Protein AF-A0AAJ4T9F8-F1 (afdb_monomer)

Sequence (93 aa):
MSQYTAFATNCEISRDPEENTRRHQAMIDEVNELVGADGWRGVKVTHFATFSGHTVLQVEPGISPLTLDYLRRMKTAANTNTPEQSAPASNGD

Solvent-accessible surface area (backbone atoms only — not comparable to full-atom values): 5649 Å² total; per-residue (Å²): 135,87,75,51,78,53,76,54,86,76,42,65,72,50,89,48,69,66,60,34,50,51,53,53,48,55,52,38,51,53,53,45,50,54,40,46,76,73,70,38,64,21,45,38,79,79,42,78,48,77,55,99,57,26,50,43,45,30,41,37,84,29,81,41,63,67,48,73,68,58,52,49,53,50,53,52,53,52,64,73,66,53,72,78,77,72,71,80,78,80,86,74,133

Mean predicted aligned error: 10.8 Å

pLDDT: mean 71.81, std 17.13, range [39.19, 91.5]

Foldseek 3Di:
DDWDFDFPPPQQPDPDPVVNVVSVVVVLVVVQVVCVVVVALAWDWPDWDADPSGTTTTIDGDNHRDDPVVNVVVVVVVVVPDDPPPPPPPPDD

Nearest PDB structures (foldseek):
  6q2a-assembly1_A  TM=4.033E-01  e=5.454E-01  Trypanosoma brucei brucei TREU927
  7o7k-assembly2_B  TM=4.569E-01  e=1.273E+00  Homo sapiens
  7ajs-assembly2_B  TM=3.568E-01  e=7.079E-01  Homo sapiens
  5byg-assembly1_A  TM=2.355E-01  e=3.172E+00  Adeno-associated virus 2 Srivastava/1982

Organism: Agrobacterium tumefaciens (NCBI:txid358)

Secondary structure (DSSP, 8-state):
---B----TT----SSHHHHHHHHHHHHHHHHHHHHHTT-S-EEEEEEEEETTEEEEEEEE-SS---HHHHHHHHHHHHHT----PPP-----

Radius of gyration: 16.28 Å; Cα contacts (8 Å, |Δi|>4): 112; chains: 1; bounding box: 61×21×38 Å

Structure (mmCIF, N/CA/C/O backbone):
data_AF-A0AAJ4T9F8-F1
#
_entry.id   AF-A0AAJ4T9F8-F1
#
loop_
_atom_site.group_PDB
_atom_site.id
_atom_site.type_symbol
_atom_site.label_atom_id
_atom_site.label_alt_id
_atom_site.label_comp_id
_atom_site.label_asym_id
_atom_site.label_entity_id
_atom_site.label_seq_id
_atom_site.pdbx_PDB_ins_code
_atom_site.Cartn_x
_atom_site.Cartn_y
_atom_site.Cartn_z
_atom_site.occupancy
_atom_site.B_iso_or_equiv
_atom_site.auth_seq_id
_atom_site.auth_comp_id
_atom_site.auth_asym_id
_atom_site.auth_atom_id
_atom_site.pdbx_PDB_model_num
ATOM 1 N N . MET A 1 1 ? 1.452 -8.162 21.200 1.00 45.53 1 MET A N 1
ATOM 2 C CA . MET A 1 1 ? 1.614 -7.293 20.016 1.00 45.53 1 MET A CA 1
ATOM 3 C C . MET A 1 1 ? 1.261 -8.139 18.812 1.00 45.53 1 MET A C 1
ATOM 5 O O . MET A 1 1 ? 1.900 -9.167 18.637 1.00 45.53 1 MET A O 1
ATOM 9 N N . SER A 1 2 ? 0.215 -7.788 18.068 1.00 45.78 2 SER A N 1
ATOM 10 C CA . SER A 1 2 ? -0.164 -8.533 16.863 1.00 45.78 2 SER A CA 1
ATOM 11 C C . SER A 1 2 ? 0.673 -8.022 15.697 1.00 45.78 2 SER A C 1
ATOM 13 O O . SER A 1 2 ? 0.527 -6.873 15.290 1.00 45.78 2 SER A O 1
ATOM 15 N N . GLN A 1 3 ? 1.590 -8.855 15.219 1.00 51.44 3 GLN A N 1
ATOM 16 C CA . GLN A 1 3 ? 2.422 -8.595 14.050 1.00 51.44 3 GLN A CA 1
ATOM 17 C C . GLN A 1 3 ? 1.855 -9.417 12.895 1.00 51.44 3 GLN A C 1
ATOM 19 O O . GLN A 1 3 ? 1.650 -10.621 13.049 1.00 51.44 3 GLN A O 1
ATOM 24 N N . TYR A 1 4 ? 1.580 -8.770 11.765 1.00 53.03 4 TYR A N 1
ATOM 25 C CA . TYR A 1 4 ? 1.106 -9.445 10.563 1.00 53.03 4 TYR A CA 1
ATOM 26 C C . TYR A 1 4 ? 2.241 -9.477 9.546 1.00 53.03 4 TYR A C 1
ATOM 28 O O . TYR A 1 4 ? 2.753 -8.442 9.115 1.00 53.03 4 TYR A O 1
ATOM 36 N N . THR A 1 5 ? 2.636 -10.681 9.149 1.00 50.25 5 THR A N 1
ATOM 37 C CA . THR A 1 5 ? 3.542 -10.863 8.017 1.00 50.25 5 THR A CA 1
ATOM 38 C C . THR A 1 5 ? 2.694 -11.189 6.798 1.00 50.25 5 THR A C 1
ATOM 40 O O . THR A 1 5 ? 2.241 -12.320 6.636 1.00 50.25 5 THR A O 1
ATOM 43 N N . ALA A 1 6 ? 2.440 -10.183 5.965 1.00 51.88 6 ALA A N 1
ATOM 44 C CA . ALA A 1 6 ? 1.744 -10.365 4.699 1.00 51.88 6 ALA A CA 1
ATOM 45 C C . ALA A 1 6 ? 2.762 -10.737 3.614 1.00 51.88 6 ALA A C 1
ATOM 47 O O . ALA A 1 6 ? 3.590 -9.925 3.208 1.00 51.88 6 ALA A O 1
ATOM 48 N N . PHE A 1 7 ? 2.713 -11.979 3.138 1.00 46.31 7 PHE A N 1
ATOM 49 C CA . PHE A 1 7 ? 3.554 -12.424 2.032 1.00 46.31 7 PHE A CA 1
ATOM 50 C C . PHE A 1 7 ? 2.814 -12.218 0.712 1.00 46.31 7 PHE A C 1
ATOM 52 O O . PHE A 1 7 ? 1.995 -13.048 0.327 1.00 46.31 7 PHE A O 1
ATOM 59 N N . ALA A 1 8 ? 3.144 -11.152 -0.015 1.00 48.59 8 ALA A N 1
ATOM 60 C CA . ALA A 1 8 ? 2.695 -10.974 -1.393 1.00 48.59 8 ALA A CA 1
ATOM 61 C C . ALA A 1 8 ? 3.452 -11.936 -2.330 1.00 48.59 8 ALA A C 1
ATOM 63 O O . ALA A 1 8 ? 4.387 -11.574 -3.047 1.00 48.59 8 ALA A O 1
ATOM 64 N N . THR A 1 9 ? 3.066 -13.208 -2.304 1.00 41.50 9 THR A N 1
ATOM 65 C CA . THR A 1 9 ? 3.640 -14.269 -3.140 1.00 41.50 9 THR A CA 1
ATOM 66 C C . THR A 1 9 ? 2.939 -14.282 -4.492 1.00 41.50 9 THR A C 1
ATOM 68 O O . THR A 1 9 ? 2.088 -15.117 -4.743 1.00 41.50 9 THR A O 1
ATOM 71 N N . ASN A 1 10 ? 3.250 -13.293 -5.338 1.00 40.81 10 ASN A N 1
ATOM 72 C CA . ASN A 1 10 ? 2.998 -13.337 -6.793 1.00 40.81 10 ASN A CA 1
ATOM 73 C C . ASN A 1 10 ? 3.578 -12.150 -7.582 1.00 40.81 10 ASN A C 1
ATOM 75 O O . ASN A 1 10 ? 3.379 -12.045 -8.792 1.00 40.81 10 ASN A O 1
ATOM 79 N N . CYS A 1 11 ? 4.336 -11.257 -6.942 1.00 50.34 11 CYS A N 1
ATOM 80 C CA . CYS A 1 11 ? 5.048 -10.204 -7.658 1.00 50.34 11 CYS A CA 1
ATOM 81 C C . CYS A 1 11 ? 6.357 -10.750 -8.226 1.00 50.34 11 CYS A C 1
ATOM 83 O O . CYS A 1 11 ? 7.418 -10.422 -7.712 1.00 50.34 11 CYS A O 1
ATOM 85 N N . GLU A 1 12 ? 6.304 -11.583 -9.266 1.00 54.28 12 GLU A N 1
ATOM 86 C CA . GLU A 1 12 ? 7.480 -11.707 -10.129 1.00 54.28 12 GLU A CA 1
ATOM 87 C C . GLU A 1 12 ? 7.770 -10.291 -10.654 1.00 54.28 12 GLU A C 1
ATOM 89 O O . GLU A 1 12 ? 6.871 -9.638 -11.201 1.00 54.28 12 GLU A O 1
ATOM 94 N N . ILE A 1 13 ? 8.962 -9.752 -10.393 1.00 57.97 13 ILE A N 1
ATOM 95 C CA . ILE A 1 13 ? 9.317 -8.404 -10.849 1.00 57.97 13 ILE A CA 1
ATOM 96 C C . ILE A 1 13 ? 9.316 -8.417 -12.380 1.00 57.97 13 ILE A C 1
ATOM 98 O O . ILE A 1 13 ? 10.259 -8.905 -13.006 1.00 57.97 13 ILE A O 1
ATOM 102 N N . SER A 1 14 ? 8.250 -7.880 -12.987 1.00 59.59 14 SER A N 1
ATOM 103 C CA . SER A 1 14 ? 8.220 -7.683 -14.435 1.00 59.59 14 SER A CA 1
ATOM 104 C C . SER A 1 14 ? 9.320 -6.695 -14.814 1.00 59.59 14 SER A C 1
ATOM 106 O O . SER A 1 14 ? 9.555 -5.700 -14.121 1.00 59.59 14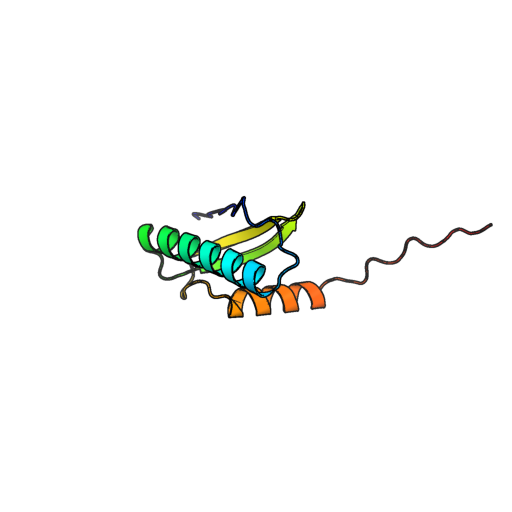 SER A O 1
ATOM 108 N N . ARG A 1 15 ? 10.010 -6.977 -15.924 1.00 68.06 15 ARG A N 1
ATOM 109 C CA . ARG A 1 15 ? 10.983 -6.045 -16.514 1.00 68.06 15 ARG A CA 1
ATOM 110 C C . ARG A 1 15 ? 10.292 -4.839 -17.153 1.00 68.06 15 ARG A C 1
ATOM 112 O O . ARG A 1 15 ? 10.959 -3.838 -17.399 1.00 68.06 15 ARG A O 1
ATOM 119 N N . ASP A 1 16 ? 8.985 -4.933 -17.394 1.00 78.56 16 ASP A N 1
ATOM 120 C CA . ASP A 1 16 ? 8.167 -3.821 -17.850 1.00 78.56 16 ASP A CA 1
ATOM 121 C C . ASP A 1 16 ? 7.774 -2.910 -16.665 1.00 78.56 16 ASP A C 1
ATOM 123 O O . ASP A 1 16 ? 7.185 -3.380 -15.683 1.00 78.56 16 ASP A O 1
ATOM 127 N N . PRO A 1 17 ? 8.109 -1.608 -16.705 1.00 77.12 17 PRO A N 1
ATOM 128 C CA . PRO A 1 17 ? 7.890 -0.701 -15.581 1.00 77.12 17 PRO A CA 1
ATOM 129 C C . PRO A 1 17 ? 6.406 -0.412 -15.311 1.00 77.12 17 PRO A C 1
ATOM 131 O O . PRO A 1 17 ? 6.036 -0.178 -14.153 1.00 77.12 17 PRO A O 1
ATOM 134 N N . GLU A 1 18 ? 5.554 -0.430 -16.336 1.00 81.31 18 GLU A N 1
ATOM 135 C CA . GLU A 1 18 ? 4.117 -0.180 -16.194 1.00 81.31 18 GLU A CA 1
ATOM 136 C C . GLU A 1 18 ? 3.424 -1.387 -15.564 1.00 81.31 18 GLU A C 1
ATOM 138 O O . GLU A 1 18 ? 2.666 -1.250 -14.601 1.00 81.31 18 GLU A O 1
ATOM 143 N N . GLU A 1 19 ? 3.745 -2.586 -16.043 1.00 79.81 19 GLU A N 1
ATOM 144 C CA . GLU A 1 19 ? 3.273 -3.841 -15.479 1.00 79.81 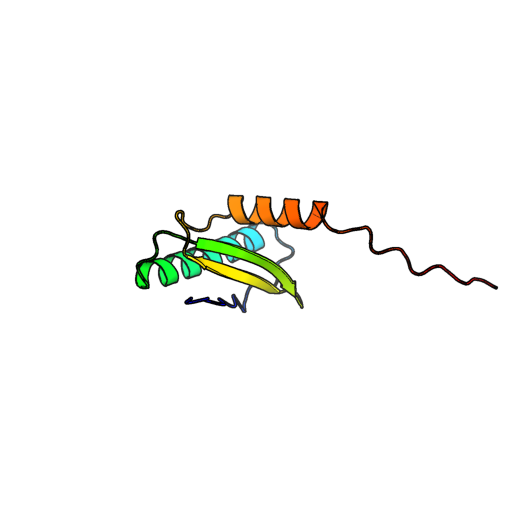19 GLU A CA 1
ATOM 145 C C . GLU A 1 19 ? 3.755 -4.016 -14.039 1.00 79.81 19 GLU A C 1
ATOM 147 O O . GLU A 1 19 ? 2.966 -4.358 -13.157 1.00 79.81 19 GLU A O 1
ATOM 152 N N . ASN A 1 20 ? 5.027 -3.718 -13.769 1.00 76.56 20 ASN A N 1
ATOM 153 C CA . ASN A 1 20 ? 5.565 -3.774 -12.419 1.00 76.56 20 ASN A CA 1
ATOM 154 C C . ASN A 1 20 ? 4.830 -2.801 -11.482 1.00 76.56 20 ASN A C 1
ATOM 156 O O . ASN A 1 20 ? 4.477 -3.167 -10.361 1.00 76.56 20 ASN A O 1
ATOM 160 N N . THR A 1 21 ? 4.535 -1.583 -11.950 1.00 82.44 21 THR A N 1
ATOM 161 C CA . THR A 1 21 ? 3.748 -0.602 -11.186 1.00 82.44 21 THR A CA 1
ATOM 162 C C . THR A 1 21 ? 2.332 -1.110 -10.915 1.00 82.44 21 THR A C 1
ATOM 164 O O . THR A 1 21 ? 1.858 -1.009 -9.784 1.00 82.44 21 THR A O 1
ATOM 167 N N . ARG A 1 22 ? 1.675 -1.711 -11.914 1.00 85.06 22 ARG A N 1
ATOM 168 C CA . ARG A 1 22 ? 0.330 -2.286 -11.771 1.00 85.06 22 ARG A CA 1
ATOM 169 C C . ARG A 1 22 ? 0.302 -3.434 -10.760 1.00 85.06 22 ARG A C 1
ATOM 171 O O . ARG A 1 22 ? -0.588 -3.470 -9.918 1.00 85.06 22 ARG A O 1
ATOM 178 N N . ARG A 1 23 ? 1.289 -4.336 -10.808 1.00 82.12 23 ARG A N 1
ATOM 179 C CA . ARG A 1 23 ? 1.425 -5.454 -9.857 1.00 82.12 23 ARG A CA 1
ATOM 180 C C . ARG A 1 23 ? 1.620 -4.951 -8.422 1.00 82.12 23 ARG A C 1
ATOM 182 O O . ARG A 1 23 ? 0.950 -5.427 -7.512 1.00 82.12 23 ARG A O 1
ATOM 189 N N . HIS A 1 24 ? 2.464 -3.935 -8.229 1.00 81.81 24 HIS A N 1
ATOM 190 C CA . HIS A 1 24 ? 2.653 -3.317 -6.913 1.00 81.81 24 HIS A CA 1
ATOM 191 C C . HIS A 1 24 ? 1.392 -2.600 -6.413 1.00 81.81 24 HIS A C 1
ATOM 193 O O . HIS A 1 24 ? 1.113 -2.653 -5.220 1.00 81.81 24 HIS A O 1
ATOM 199 N N . GLN A 1 25 ? 0.629 -1.946 -7.296 1.00 87.81 25 GLN A N 1
ATOM 200 C CA . GLN A 1 25 ? -0.634 -1.310 -6.914 1.00 87.81 25 GLN A CA 1
ATOM 201 C C . GLN A 1 25 ? -1.662 -2.347 -6.450 1.00 87.81 25 GLN A C 1
ATOM 203 O O . GLN A 1 25 ? -2.219 -2.186 -5.372 1.00 87.81 25 GLN A O 1
ATOM 208 N N . ALA A 1 26 ? -1.833 -3.447 -7.190 1.00 86.00 26 ALA A N 1
ATOM 209 C CA . ALA A 1 26 ? -2.752 -4.520 -6.805 1.00 86.00 26 ALA A CA 1
ATOM 210 C C . ALA A 1 26 ? -2.410 -5.116 -5.427 1.00 86.00 26 ALA A C 1
ATOM 212 O O . ALA A 1 26 ? -3.288 -5.320 -4.596 1.00 86.00 26 ALA A O 1
ATOM 213 N N . MET A 1 27 ? -1.119 -5.322 -5.150 1.00 83.56 27 MET A N 1
ATOM 214 C CA . MET A 1 27 ? -0.643 -5.762 -3.836 1.00 83.56 27 MET A CA 1
ATOM 215 C C . MET A 1 27 ? -0.953 -4.746 -2.724 1.00 83.56 27 MET A C 1
ATOM 217 O O . MET A 1 27 ? -1.314 -5.129 -1.615 1.00 83.56 27 MET A O 1
ATOM 221 N N . ILE A 1 28 ? -0.787 -3.449 -2.994 1.00 88.12 28 ILE A N 1
ATOM 222 C CA . ILE A 1 28 ? -1.116 -2.387 -2.034 1.00 88.12 28 ILE A CA 1
ATOM 223 C C . ILE A 1 28 ? -2.611 -2.390 -1.717 1.00 88.12 28 ILE A C 1
ATOM 225 O O . ILE A 1 28 ? -2.977 -2.241 -0.551 1.00 88.12 28 ILE A O 1
ATOM 229 N N . ASP A 1 29 ? -3.449 -2.550 -2.737 1.00 89.12 29 ASP A N 1
ATOM 230 C CA . ASP A 1 29 ? -4.900 -2.570 -2.586 1.00 89.12 29 ASP A CA 1
ATOM 231 C C . ASP A 1 29 ? -5.331 -3.765 -1.720 1.00 89.12 29 ASP A C 1
ATOM 233 O O . ASP A 1 29 ? -6.073 -3.574 -0.760 1.00 89.12 29 ASP A O 1
ATOM 237 N N . GLU A 1 30 ? -4.762 -4.953 -1.959 1.00 86.88 30 GLU A N 1
ATOM 238 C CA . GLU A 1 30 ? -5.002 -6.155 -1.145 1.00 86.88 30 GLU A CA 1
ATOM 239 C C . GLU A 1 30 ? -4.589 -5.955 0.323 1.00 86.88 30 GLU A C 1
ATOM 241 O O . GLU A 1 30 ? -5.361 -6.242 1.238 1.00 86.88 30 GLU A O 1
ATOM 246 N N . VAL A 1 31 ? -3.397 -5.397 0.575 1.00 84.75 31 VAL A N 1
ATOM 247 C CA . VAL A 1 31 ? -2.944 -5.108 1.947 1.00 84.75 31 VAL A CA 1
ATOM 248 C C . VAL A 1 31 ? -3.876 -4.107 2.628 1.00 84.75 31 VAL A C 1
ATOM 250 O O . VAL A 1 31 ? -4.248 -4.315 3.779 1.00 84.75 31 VAL A O 1
ATOM 253 N N . ASN A 1 32 ? -4.260 -3.028 1.940 1.00 88.50 32 ASN A N 1
ATOM 254 C CA . ASN A 1 32 ? -5.145 -2.006 2.498 1.00 88.50 32 ASN A CA 1
ATOM 255 C C . ASN A 1 32 ? -6.554 -2.549 2.791 1.00 88.50 32 ASN A C 1
ATOM 257 O O . ASN A 1 32 ? -7.153 -2.159 3.793 1.00 88.50 32 ASN A O 1
ATOM 261 N N . GLU A 1 33 ? -7.071 -3.453 1.957 1.00 88.50 33 GLU A N 1
ATOM 262 C CA . GLU A 1 33 ? -8.349 -4.129 2.192 1.00 88.50 33 GLU A CA 1
ATOM 263 C C . GLU A 1 33 ? -8.282 -5.025 3.436 1.00 88.50 33 GLU A C 1
ATOM 265 O O . GLU A 1 33 ? -9.122 -4.897 4.329 1.00 88.50 33 GLU A O 1
ATOM 270 N N . LEU A 1 34 ? -7.240 -5.857 3.547 1.00 86.19 34 LEU A N 1
ATOM 271 C CA . LEU A 1 34 ? -7.035 -6.753 4.690 1.00 86.19 34 LEU A CA 1
ATOM 272 C C . LEU A 1 34 ? -6.914 -5.982 6.009 1.00 86.19 34 LEU A C 1
ATOM 274 O O . LEU A 1 34 ? -7.607 -6.286 6.978 1.00 86.19 34 LEU A O 1
ATOM 278 N N . VAL A 1 35 ? -6.073 -4.946 6.050 1.00 84.88 35 VAL A N 1
ATOM 279 C CA . VAL A 1 35 ? -5.897 -4.156 7.279 1.00 84.88 35 VAL A CA 1
ATOM 280 C C . VAL A 1 35 ? -7.134 -3.322 7.614 1.00 84.88 35 VAL A C 1
ATOM 282 O O . VAL A 1 35 ? -7.426 -3.111 8.790 1.00 84.88 35 VAL A O 1
ATOM 285 N N . GLY A 1 36 ? -7.889 -2.880 6.603 1.00 85.12 36 GLY A N 1
ATOM 286 C CA . GLY A 1 36 ? -9.175 -2.218 6.794 1.00 85.12 36 GLY A CA 1
ATOM 287 C C . GLY A 1 36 ? -10.222 -3.151 7.406 1.00 85.12 36 GLY A C 1
ATOM 288 O O . GLY A 1 36 ? -10.930 -2.743 8.328 1.00 85.12 36 GLY A O 1
ATOM 289 N N . ALA A 1 37 ? -10.280 -4.409 6.957 1.00 87.50 37 ALA A N 1
ATOM 290 C CA . ALA A 1 37 ? -11.150 -5.439 7.530 1.00 87.50 37 ALA A CA 1
ATOM 291 C C . ALA A 1 37 ? -10.808 -5.748 9.002 1.00 87.50 37 ALA A C 1
ATOM 293 O O . ALA A 1 37 ? -11.713 -5.963 9.807 1.00 87.50 37 ALA A O 1
ATOM 294 N N . ASP A 1 38 ? -9.525 -5.666 9.372 1.00 83.88 38 ASP A N 1
ATOM 295 C CA . ASP A 1 38 ? -9.036 -5.800 10.755 1.00 83.88 38 ASP A CA 1
ATOM 296 C C . ASP A 1 38 ? -9.207 -4.518 11.607 1.00 83.88 38 ASP A C 1
ATOM 298 O O . ASP A 1 38 ? -8.811 -4.467 12.776 1.00 83.88 38 ASP A O 1
ATOM 302 N N . GLY A 1 39 ? -9.809 -3.461 11.049 1.00 88.44 39 GLY A N 1
ATOM 303 C CA . GLY A 1 39 ? -10.097 -2.204 11.746 1.00 88.44 39 GLY A CA 1
ATOM 304 C C . GLY A 1 39 ? -8.892 -1.273 11.901 1.00 88.44 39 GLY A C 1
ATOM 305 O O . GLY A 1 39 ? -8.939 -0.315 12.681 1.00 88.44 39 GLY A O 1
ATOM 306 N N . TRP A 1 40 ? -7.797 -1.528 11.185 1.00 88.62 40 TRP A N 1
ATOM 307 C CA . TRP A 1 40 ? -6.626 -0.663 11.222 1.00 88.62 40 TRP A CA 1
ATOM 308 C C . TRP A 1 40 ? -6.849 0.554 10.332 1.00 88.62 40 TRP A C 1
ATOM 310 O O . TRP A 1 40 ? -7.376 0.474 9.226 1.00 88.62 40 TRP A O 1
ATOM 320 N N . ARG A 1 41 ? -6.373 1.713 10.793 1.00 87.88 41 ARG A N 1
ATOM 321 C CA . ARG A 1 41 ? -6.412 2.952 9.999 1.00 87.88 41 ARG A CA 1
ATOM 322 C C . ARG A 1 41 ? -5.403 2.953 8.849 1.00 87.88 41 ARG A C 1
ATOM 324 O O . ARG A 1 41 ? -5.454 3.829 7.990 1.00 87.88 41 ARG A O 1
ATOM 331 N N . GLY A 1 42 ? -4.462 2.017 8.868 1.00 88.06 42 GLY A N 1
ATOM 332 C CA . GLY A 1 42 ? -3.375 1.937 7.917 1.00 88.06 42 GLY A CA 1
ATOM 333 C C . GLY A 1 42 ? -2.236 1.067 8.422 1.00 88.06 42 GLY A C 1
ATOM 334 O O . GLY A 1 42 ? -2.378 0.351 9.416 1.00 88.06 42 GLY A O 1
ATOM 335 N N . VAL A 1 43 ? -1.085 1.169 7.759 1.00 86.75 43 VAL A N 1
ATOM 336 C CA . VAL A 1 43 ? 0.090 0.343 8.050 1.00 86.75 43 VAL A CA 1
ATOM 337 C C . VAL A 1 43 ? 1.375 1.151 8.124 1.00 86.75 43 VAL A C 1
ATOM 339 O O . VAL A 1 43 ? 1.538 2.187 7.483 1.00 86.75 43 VAL A O 1
ATOM 342 N N . LYS A 1 44 ? 2.324 0.631 8.895 1.00 86.75 44 LYS A N 1
ATOM 343 C CA . LYS A 1 44 ? 3.738 0.993 8.848 1.00 86.75 44 LYS A CA 1
ATOM 344 C C . LYS A 1 44 ? 4.501 -0.192 8.272 1.00 86.75 44 LYS A C 1
ATOM 346 O O . LYS A 1 44 ? 4.400 -1.292 8.807 1.00 86.75 44 LYS A O 1
ATOM 351 N N . VAL A 1 45 ? 5.286 0.017 7.217 1.00 85.12 45 VAL A N 1
ATOM 352 C CA . VAL A 1 45 ? 6.139 -1.054 6.680 1.00 85.12 45 VAL A CA 1
ATOM 353 C C . VAL A 1 45 ? 7.409 -1.134 7.526 1.00 85.12 45 VAL A C 1
ATOM 355 O O . VAL A 1 45 ? 8.114 -0.142 7.699 1.00 85.12 45 VAL A O 1
ATOM 358 N N . THR A 1 46 ? 7.684 -2.309 8.082 1.00 83.94 46 THR A N 1
ATOM 359 C CA . THR A 1 46 ? 8.862 -2.591 8.917 1.00 83.94 46 THR A CA 1
ATOM 360 C C . THR A 1 46 ? 9.964 -3.315 8.161 1.00 83.94 46 THR A C 1
ATOM 362 O O . THR A 1 46 ? 11.130 -3.206 8.531 1.00 83.94 46 THR A O 1
ATOM 365 N N . HIS A 1 47 ? 9.616 -4.014 7.081 1.00 79.69 47 HIS A N 1
ATOM 366 C CA . HIS A 1 47 ? 10.577 -4.676 6.212 1.00 79.69 47 HIS A CA 1
ATOM 367 C C . HIS A 1 47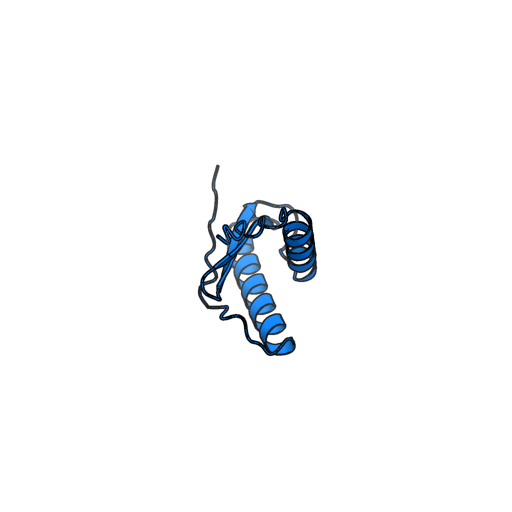 ? 10.128 -4.588 4.756 1.00 79.69 47 HIS A C 1
ATOM 369 O O . HIS A 1 47 ? 8.952 -4.787 4.456 1.00 79.69 47 HIS A O 1
ATOM 375 N N . PHE A 1 48 ? 11.069 -4.289 3.863 1.00 80.38 48 PHE A N 1
ATOM 376 C CA . PHE A 1 48 ? 10.852 -4.238 2.422 1.00 80.38 48 PHE A CA 1
ATOM 377 C C . PHE A 1 48 ? 12.087 -4.805 1.727 1.00 80.38 48 PHE A C 1
ATOM 379 O O . PHE A 1 48 ? 13.163 -4.212 1.803 1.00 80.38 48 PHE A O 1
ATOM 386 N N . ALA A 1 49 ? 11.937 -5.951 1.070 1.00 74.75 49 ALA A N 1
ATOM 387 C CA . ALA A 1 49 ? 13.039 -6.632 0.402 1.00 74.75 49 ALA A CA 1
ATOM 388 C C . ALA A 1 49 ? 12.583 -7.299 -0.895 1.00 74.75 49 ALA A C 1
ATOM 390 O O . ALA A 1 49 ? 11.398 -7.539 -1.122 1.00 74.75 49 ALA A O 1
ATOM 391 N N . THR A 1 50 ? 13.550 -7.6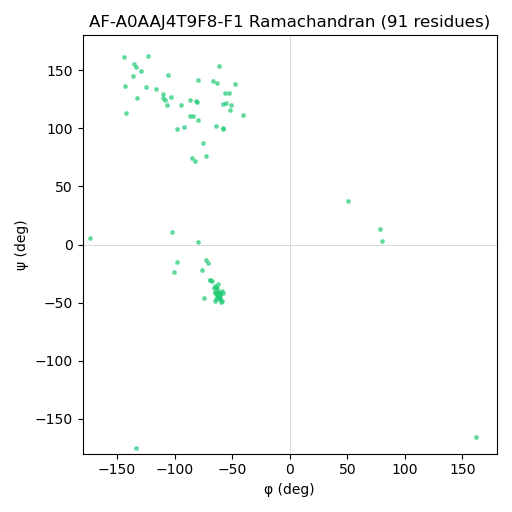02 -1.758 1.00 74.44 50 THR A N 1
ATOM 392 C CA . THR A 1 50 ? 13.347 -8.482 -2.910 1.00 74.44 50 THR A CA 1
ATOM 393 C C . THR A 1 50 ? 14.062 -9.797 -2.643 1.00 74.44 50 THR A C 1
ATOM 395 O O . THR A 1 50 ? 15.263 -9.793 -2.389 1.00 74.44 50 THR A O 1
ATOM 398 N N . PHE A 1 51 ? 13.345 -10.915 -2.709 1.00 69.69 51 PHE A N 1
ATOM 399 C CA . PHE A 1 51 ? 13.901 -12.250 -2.513 1.00 69.69 51 PHE A CA 1
ATOM 400 C C . PHE A 1 51 ? 13.414 -13.186 -3.621 1.00 69.69 51 PHE A C 1
ATOM 402 O O . PHE A 1 51 ? 12.214 -13.283 -3.861 1.00 69.69 51 PHE A O 1
ATOM 409 N N . SER A 1 52 ? 14.340 -13.848 -4.321 1.00 71.12 52 SER A N 1
ATOM 410 C CA . SER A 1 52 ? 14.040 -14.777 -5.429 1.00 71.12 52 SER A CA 1
ATOM 411 C C . SER A 1 52 ? 13.093 -14.209 -6.497 1.00 71.12 52 SER A C 1
ATOM 413 O O . SER A 1 52 ? 12.240 -14.914 -7.016 1.00 71.12 52 SER A O 1
ATOM 415 N N . GLY A 1 53 ? 13.222 -12.916 -6.811 1.00 68.06 53 GLY A N 1
ATOM 416 C CA . GLY A 1 53 ? 12.361 -12.243 -7.791 1.00 68.06 53 GLY A CA 1
ATOM 417 C C . GLY A 1 53 ? 10.991 -11.814 -7.262 1.00 68.06 53 GLY A C 1
ATOM 418 O O . GLY A 1 53 ? 10.226 -11.243 -8.032 1.00 68.06 53 GLY A O 1
ATOM 419 N N . HIS A 1 54 ? 10.712 -12.024 -5.971 1.00 68.19 54 HIS A N 1
ATOM 420 C CA . HIS A 1 54 ? 9.489 -11.608 -5.291 1.00 68.19 54 HIS A CA 1
ATOM 421 C C . HIS A 1 54 ? 9.718 -10.405 -4.380 1.00 68.19 54 HIS A C 1
ATOM 423 O O . HIS A 1 54 ? 10.759 -10.287 -3.732 1.00 68.19 54 HIS A O 1
ATOM 429 N N . THR A 1 55 ? 8.719 -9.533 -4.280 1.00 74.56 55 THR A N 1
ATOM 430 C CA . THR A 1 55 ? 8.693 -8.447 -3.295 1.00 74.56 55 THR A CA 1
ATOM 431 C C . THR A 1 55 ? 8.105 -8.943 -1.975 1.00 74.56 55 THR A C 1
ATOM 433 O O . THR A 1 55 ? 6.988 -9.448 -1.937 1.00 74.56 55 THR A O 1
ATOM 436 N N . VAL A 1 56 ? 8.851 -8.776 -0.883 1.00 76.31 56 VAL A N 1
ATOM 437 C CA . VAL A 1 56 ? 8.432 -9.132 0.478 1.00 76.31 56 VAL A CA 1
ATOM 438 C C . VAL A 1 56 ? 8.207 -7.860 1.288 1.00 76.31 56 VAL A C 1
ATOM 440 O O . VAL A 1 56 ? 9.085 -6.993 1.340 1.00 76.31 56 VAL A O 1
ATOM 443 N N . LEU A 1 57 ? 7.042 -7.767 1.936 1.00 79.00 57 LEU A N 1
ATOM 444 C CA . LEU A 1 57 ? 6.676 -6.670 2.826 1.00 79.00 57 LEU A CA 1
ATOM 445 C C . LEU A 1 57 ? 6.287 -7.204 4.197 1.00 79.00 57 LEU A C 1
ATOM 447 O O . LEU A 1 57 ? 5.509 -8.140 4.314 1.00 79.00 57 LEU A O 1
ATOM 451 N N . GLN A 1 58 ? 6.777 -6.556 5.244 1.00 82.12 58 GLN A N 1
ATOM 452 C CA . GLN A 1 58 ? 6.291 -6.779 6.599 1.00 82.12 58 GLN A CA 1
ATOM 453 C C . GLN A 1 58 ? 5.653 -5.496 7.112 1.00 82.12 58 GLN A C 1
ATOM 455 O O . GLN A 1 58 ? 6.237 -4.420 6.959 1.00 82.12 58 GLN A O 1
ATOM 460 N N . VAL A 1 59 ? 4.467 -5.603 7.711 1.00 83.56 59 VAL A N 1
ATOM 461 C CA . VAL A 1 59 ? 3.666 -4.450 8.128 1.00 83.56 59 VAL A CA 1
ATOM 462 C C . VAL A 1 59 ? 3.224 -4.552 9.585 1.00 83.56 59 VAL A C 1
ATOM 464 O O . VAL A 1 59 ? 3.017 -5.629 10.132 1.00 83.56 59 VAL A O 1
ATOM 467 N N . GLU A 1 60 ? 3.082 -3.397 10.219 1.00 86.50 60 GLU A N 1
ATOM 468 C CA . GLU A 1 60 ? 2.499 -3.214 11.550 1.00 86.50 60 GLU A CA 1
ATOM 469 C C . GLU A 1 60 ? 1.327 -2.226 11.464 1.00 86.50 60 GLU A C 1
ATOM 471 O O . GLU A 1 60 ? 1.271 -1.453 10.499 1.00 86.50 60 GLU A O 1
ATOM 476 N N . PRO A 1 61 ? 0.424 -2.182 12.465 1.00 86.62 61 PRO A N 1
ATOM 477 C CA . PRO A 1 61 ? -0.610 -1.156 12.529 1.00 86.62 61 PRO A CA 1
ATOM 478 C C . PRO A 1 61 ? -0.015 0.251 12.431 1.00 86.62 61 PRO A C 1
ATOM 480 O O . PRO A 1 61 ? 0.928 0.605 13.141 1.00 86.62 61 PRO A O 1
ATOM 483 N N . GLY A 1 62 ? -0.586 1.066 11.551 1.00 86.12 62 GLY A N 1
ATOM 484 C CA . GLY A 1 62 ? -0.179 2.445 11.314 1.00 86.12 62 GLY A CA 1
ATOM 485 C C . GLY A 1 62 ? -1.366 3.399 11.254 1.00 86.12 62 GLY A C 1
ATOM 486 O O . GLY A 1 62 ? -2.516 3.032 11.491 1.00 86.12 62 GLY A O 1
ATOM 487 N N . ILE A 1 63 ? -1.073 4.660 10.939 1.00 87.19 63 ILE A N 1
ATOM 488 C CA . ILE A 1 63 ? -2.080 5.732 10.882 1.00 87.19 63 ILE A CA 1
ATOM 489 C C . ILE A 1 63 ? -2.588 6.029 9.466 1.00 87.19 63 ILE A C 1
ATOM 491 O O . ILE A 1 63 ? -3.605 6.708 9.337 1.00 87.19 63 ILE A O 1
ATOM 495 N N . SER A 1 64 ? -1.886 5.543 8.436 1.00 89.12 64 SER A N 1
ATOM 496 C CA . SER A 1 64 ? -2.143 5.874 7.032 1.00 89.12 64 SER A CA 1
ATOM 497 C C . SER A 1 64 ? -2.092 4.632 6.143 1.00 89.12 64 SER A C 1
ATOM 499 O O . SER A 1 64 ? -1.269 3.747 6.401 1.00 89.12 64 SER A O 1
ATOM 501 N N . PRO A 1 65 ? -2.930 4.561 5.096 1.00 90.31 65 PRO A N 1
ATOM 502 C CA . PRO A 1 65 ? -2.908 3.457 4.145 1.00 90.31 65 PRO A CA 1
ATOM 503 C C . PRO A 1 65 ? -1.560 3.365 3.426 1.00 90.31 65 PRO A C 1
ATOM 505 O O . PRO A 1 65 ? -0.845 4.361 3.259 1.00 90.31 65 PRO A O 1
ATOM 508 N N . LEU A 1 66 ? -1.224 2.158 2.978 1.00 89.38 66 LEU A N 1
ATOM 509 C CA . LEU A 1 66 ? -0.036 1.921 2.174 1.00 89.38 66 LEU A CA 1
ATOM 510 C C . LEU A 1 66 ? -0.181 2.604 0.810 1.00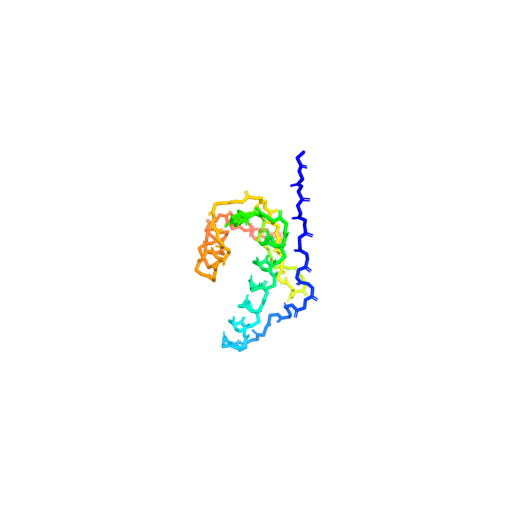 89.38 66 LEU A C 1
ATOM 512 O O . LEU A 1 66 ? -1.254 2.579 0.210 1.00 89.38 66 LEU A O 1
ATOM 516 N N . THR A 1 67 ? 0.902 3.197 0.304 1.00 91.50 67 THR A N 1
ATOM 517 C CA . THR A 1 67 ? 0.927 3.854 -1.012 1.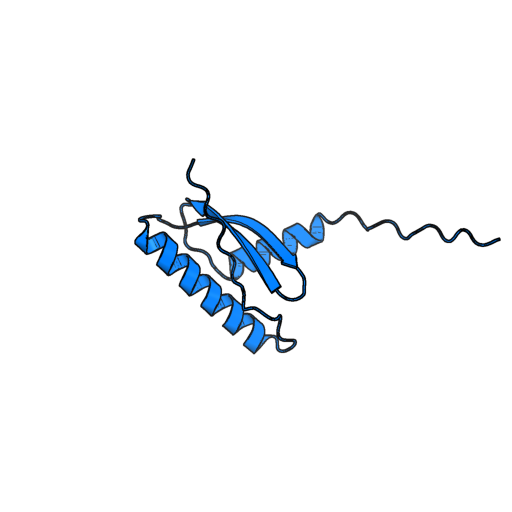00 91.50 67 THR A CA 1
ATOM 518 C C . THR A 1 67 ? 2.178 3.482 -1.800 1.00 91.50 67 THR A C 1
ATOM 520 O O . THR A 1 67 ? 3.226 3.174 -1.225 1.00 91.50 67 THR A O 1
ATOM 523 N N . LEU A 1 68 ? 2.099 3.571 -3.133 1.00 87.31 68 LEU A N 1
ATOM 524 C CA . LEU A 1 68 ? 3.255 3.366 -4.012 1.00 87.31 68 LEU A CA 1
ATOM 525 C C . LEU A 1 68 ? 4.393 4.343 -3.699 1.00 87.31 68 LEU A C 1
ATOM 527 O O . LEU A 1 68 ? 5.557 3.951 -3.707 1.00 87.31 68 LEU A O 1
ATOM 531 N N . ASP A 1 69 ? 4.070 5.607 -3.414 1.00 89.44 69 ASP A N 1
ATOM 532 C CA . ASP A 1 69 ? 5.069 6.621 -3.065 1.00 89.44 69 ASP A CA 1
ATOM 533 C C . ASP A 1 69 ? 5.824 6.247 -1.783 1.00 89.44 69 ASP A C 1
ATOM 535 O O . ASP A 1 69 ? 7.051 6.337 -1.728 1.00 89.44 69 ASP A O 1
ATOM 539 N N . TYR A 1 70 ? 5.113 5.722 -0.783 1.00 87.25 70 TYR A N 1
ATOM 540 C CA . TYR A 1 70 ? 5.726 5.236 0.447 1.00 87.25 70 TYR A CA 1
ATOM 541 C C . TYR A 1 70 ? 6.701 4.076 0.192 1.00 87.25 70 TYR A C 1
ATOM 543 O O . TYR A 1 70 ? 7.834 4.111 0.676 1.00 87.25 70 TYR A O 1
ATOM 551 N N . LEU A 1 71 ? 6.320 3.093 -0.636 1.00 84.06 71 LEU A N 1
ATOM 552 C CA . LEU A 1 71 ? 7.219 1.996 -1.021 1.00 84.06 71 LEU A CA 1
ATOM 553 C C . LEU A 1 71 ? 8.430 2.480 -1.828 1.00 84.06 71 LEU A C 1
ATOM 555 O O . LEU A 1 71 ? 9.541 1.992 -1.625 1.00 84.06 71 LEU A O 1
ATOM 559 N N . ARG A 1 72 ? 8.253 3.470 -2.711 1.00 84.69 72 ARG A N 1
ATOM 560 C CA . ARG A 1 72 ? 9.363 4.078 -3.462 1.00 84.69 72 ARG A CA 1
ATOM 561 C C . ARG A 1 72 ? 10.366 4.743 -2.523 1.00 84.69 72 ARG A C 1
ATOM 563 O O . ARG A 1 72 ? 11.559 4.487 -2.651 1.00 84.69 72 ARG A O 1
ATOM 570 N N . ARG A 1 73 ? 9.894 5.518 -1.539 1.00 85.00 73 ARG A N 1
ATOM 571 C CA . ARG A 1 73 ? 10.756 6.139 -0.517 1.00 85.00 73 ARG A CA 1
ATOM 572 C C . ARG A 1 73 ? 11.516 5.097 0.298 1.00 85.00 73 ARG A C 1
ATOM 574 O O . ARG A 1 73 ? 12.712 5.261 0.519 1.00 85.00 73 ARG A O 1
ATOM 581 N N . MET A 1 74 ? 10.842 4.019 0.697 1.00 80.44 74 MET A N 1
ATOM 582 C CA . MET A 1 74 ? 11.455 2.897 1.414 1.00 80.44 74 MET A CA 1
ATOM 583 C C . MET A 1 74 ? 12.559 2.230 0.589 1.00 80.44 74 MET A C 1
ATOM 585 O O . MET A 1 74 ? 13.656 2.013 1.096 1.00 80.44 74 MET A O 1
ATOM 589 N N . LYS A 1 75 ? 12.303 1.962 -0.698 1.00 76.56 75 LYS A N 1
ATOM 590 C CA . LYS A 1 75 ? 13.296 1.391 -1.618 1.00 76.56 75 LYS A CA 1
ATOM 591 C C . LYS A 1 75 ? 14.504 2.309 -1.789 1.00 76.56 75 LYS A C 1
ATOM 593 O O . LYS A 1 75 ? 15.636 1.840 -1.727 1.00 76.56 75 LYS A O 1
ATOM 598 N N . THR A 1 76 ? 14.275 3.609 -1.980 1.00 78.69 76 THR A N 1
ATOM 599 C CA . THR A 1 76 ? 15.360 4.592 -2.057 1.00 78.69 76 THR A CA 1
ATOM 600 C C . THR A 1 76 ? 16.185 4.573 -0.774 1.00 78.69 76 THR A C 1
ATOM 602 O O . THR A 1 76 ? 17.394 4.425 -0.862 1.00 78.69 76 THR A O 1
ATOM 605 N N . ALA A 1 77 ? 15.551 4.623 0.401 1.00 74.06 77 ALA A N 1
ATOM 606 C CA . ALA A 1 77 ? 16.245 4.598 1.688 1.00 74.06 77 ALA A CA 1
ATOM 607 C C . ALA A 1 77 ? 17.026 3.294 1.939 1.00 74.06 77 ALA A C 1
ATOM 609 O O . ALA A 1 77 ? 18.120 3.342 2.496 1.00 74.06 77 ALA A O 1
ATOM 610 N N . ALA A 1 78 ? 16.502 2.138 1.523 1.00 67.19 78 ALA A N 1
ATOM 611 C CA . ALA A 1 78 ? 17.210 0.860 1.618 1.00 67.19 78 ALA A CA 1
ATOM 612 C C . ALA A 1 78 ? 18.471 0.845 0.735 1.00 67.19 78 ALA A C 1
ATOM 614 O O . ALA A 1 78 ? 19.537 0.421 1.181 1.00 67.19 78 ALA A O 1
ATOM 615 N N . ASN A 1 79 ? 18.378 1.396 -0.479 1.00 59.53 79 ASN A N 1
ATOM 616 C CA . ASN A 1 79 ? 19.514 1.509 -1.393 1.00 59.53 79 ASN A CA 1
ATOM 617 C C . ASN A 1 79 ? 20.582 2.495 -0.891 1.00 59.53 79 ASN A C 1
ATOM 619 O O . ASN A 1 79 ? 21.762 2.277 -1.143 1.00 59.53 79 ASN A O 1
ATOM 623 N N . THR A 1 80 ? 20.208 3.549 -0.157 1.00 58.56 80 THR A N 1
ATOM 624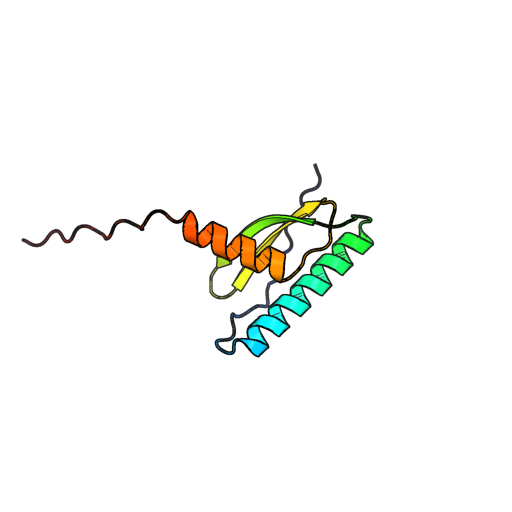 C CA . THR A 1 80 ? 21.181 4.491 0.431 1.00 58.56 80 THR A CA 1
ATOM 625 C C . THR A 1 80 ? 21.895 3.933 1.667 1.00 58.56 80 THR A C 1
ATOM 627 O O . THR A 1 80 ? 22.965 4.419 2.013 1.00 58.56 80 THR A O 1
ATOM 630 N N . ASN A 1 81 ? 21.320 2.931 2.343 1.00 46.22 81 ASN A N 1
ATOM 631 C CA . ASN A 1 81 ? 21.883 2.309 3.551 1.00 46.22 81 ASN A CA 1
ATOM 632 C C . ASN A 1 81 ? 22.560 0.957 3.285 1.00 46.22 81 ASN A C 1
ATOM 634 O O . ASN A 1 81 ? 22.888 0.241 4.228 1.00 46.22 81 ASN A O 1
ATOM 638 N N . THR A 1 82 ? 22.764 0.585 2.020 1.00 39.34 82 THR A N 1
ATOM 639 C CA . THR A 1 82 ? 23.570 -0.591 1.687 1.00 39.34 82 THR A CA 1
ATOM 640 C C . THR A 1 82 ? 25.041 -0.170 1.785 1.00 39.34 82 THR A C 1
ATOM 642 O O . THR A 1 82 ? 25.474 0.601 0.927 1.00 39.34 82 THR A O 1
ATOM 645 N N . PRO A 1 83 ? 25.827 -0.589 2.803 1.00 39.47 83 PRO A N 1
ATOM 646 C CA . PRO A 1 83 ? 27.273 -0.470 2.691 1.00 39.47 83 PRO A CA 1
ATOM 647 C C . PRO A 1 83 ? 27.662 -1.216 1.421 1.00 39.47 83 PRO A C 1
ATOM 649 O O . PRO A 1 83 ? 27.187 -2.335 1.209 1.00 39.47 83 PRO A O 1
ATOM 652 N N . GLU A 1 84 ? 28.463 -0.581 0.565 1.00 39.19 84 GLU A N 1
ATOM 653 C CA . GLU A 1 84 ? 29.133 -1.262 -0.535 1.00 39.19 84 GLU A CA 1
ATOM 654 C C . GLU A 1 84 ? 29.620 -2.607 -0.011 1.00 39.19 84 GLU A C 1
ATOM 656 O O . GLU A 1 84 ? 30.459 -2.677 0.891 1.00 39.19 84 GLU A O 1
ATOM 661 N N . GLN A 1 85 ? 29.000 -3.671 -0.518 1.00 39.53 85 GLN A N 1
ATOM 662 C CA . GLN A 1 85 ? 29.418 -5.030 -0.268 1.00 39.53 85 GLN A CA 1
ATOM 663 C C . GLN A 1 85 ? 30.856 -5.065 -0.771 1.00 39.53 85 GLN A C 1
ATOM 665 O O . GLN A 1 85 ? 31.085 -5.040 -1.980 1.00 39.53 85 GLN A O 1
ATOM 670 N N . SER A 1 86 ? 31.808 -4.963 0.161 1.00 42.12 86 SER A N 1
ATOM 671 C CA . SER A 1 86 ? 33.225 -4.874 -0.151 1.00 42.12 86 SER A CA 1
ATOM 672 C C . SER A 1 86 ? 33.529 -6.021 -1.097 1.00 42.12 86 SER A C 1
ATOM 674 O O . SER A 1 86 ? 33.234 -7.178 -0.782 1.00 42.12 86 SER A O 1
ATOM 676 N N . ALA A 1 87 ? 34.010 -5.675 -2.292 1.00 48.53 87 ALA A N 1
ATOM 677 C CA . ALA A 1 87 ? 34.402 -6.651 -3.289 1.00 48.53 87 ALA A CA 1
ATOM 678 C C . ALA A 1 87 ? 35.275 -7.712 -2.600 1.00 48.53 87 ALA A C 1
ATOM 680 O O . ALA A 1 87 ? 36.104 -7.336 -1.760 1.00 48.53 87 ALA A O 1
ATOM 681 N N . PRO A 1 88 ? 35.108 -9.016 -2.889 1.00 42.22 88 PRO A N 1
ATOM 682 C CA . PRO A 1 88 ? 36.074 -9.981 -2.399 1.00 42.22 88 PRO A CA 1
ATOM 683 C C . PRO A 1 88 ? 37.441 -9.512 -2.895 1.00 42.22 88 PRO A C 1
ATOM 685 O O . PRO A 1 88 ? 37.626 -9.295 -4.093 1.00 42.22 88 PRO A O 1
ATOM 688 N N . ALA A 1 89 ? 38.360 -9.269 -1.961 1.00 45.75 89 ALA A N 1
ATOM 689 C CA . ALA A 1 89 ? 39.737 -8.971 -2.294 1.00 45.75 89 ALA A CA 1
ATOM 690 C C . ALA A 1 89 ? 40.225 -10.080 -3.234 1.00 45.75 89 ALA A C 1
ATOM 692 O O . ALA A 1 89 ? 40.250 -11.254 -2.856 1.00 45.75 89 ALA A O 1
ATOM 693 N N . SER A 1 90 ? 40.547 -9.711 -4.476 1.00 43.91 90 SER A N 1
ATOM 694 C CA . SER A 1 90 ? 41.330 -10.557 -5.369 1.00 43.91 90 SER A CA 1
ATOM 695 C C . SER A 1 90 ? 42.654 -10.834 -4.672 1.00 43.91 90 SER A C 1
ATOM 697 O O . SER A 1 90 ? 43.555 -10.000 -4.708 1.00 43.91 90 SER A O 1
ATOM 699 N N . ASN A 1 91 ? 42.780 -11.998 -4.042 1.00 51.59 91 ASN A N 1
ATOM 700 C CA . ASN A 1 91 ? 44.088 -12.569 -3.761 1.00 51.59 91 ASN A CA 1
ATOM 701 C C . ASN A 1 91 ? 44.602 -13.133 -5.087 1.00 51.5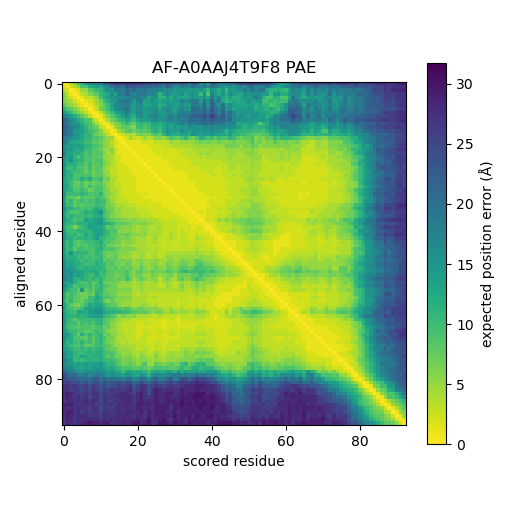9 91 ASN A C 1
ATOM 703 O O . ASN A 1 91 ? 44.306 -14.271 -5.450 1.00 51.59 91 ASN A O 1
ATOM 707 N N . GLY A 1 92 ? 45.265 -12.265 -5.848 1.00 56.59 92 GLY A N 1
ATOM 708 C CA . GLY A 1 92 ? 46.092 -12.641 -6.982 1.00 56.59 92 GLY A CA 1
ATOM 709 C C . GLY A 1 92 ? 47.541 -12.778 -6.524 1.00 56.59 92 GLY A C 1
ATOM 710 O O . GLY A 1 92 ? 48.100 -11.790 -6.058 1.00 56.59 92 GLY A O 1
ATOM 711 N N . ASP A 1 93 ? 48.051 -13.997 -6.714 1.00 45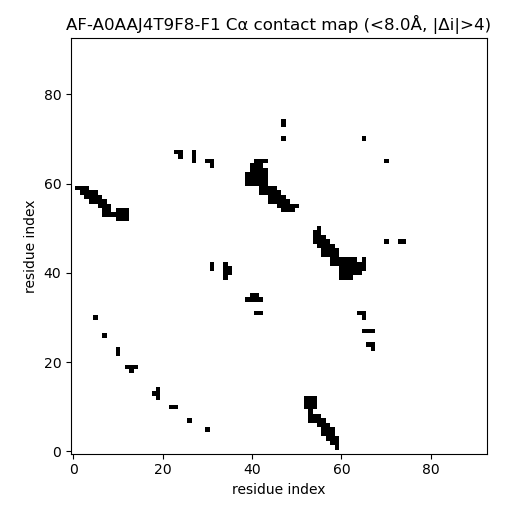.66 93 ASP A N 1
ATOM 712 C CA . ASP A 1 93 ? 49.444 -14.486 -6.691 1.00 45.66 93 ASP A CA 1
ATOM 713 C C . ASP A 1 93 ? 50.242 -14.397 -5.374 1.00 45.66 93 ASP A C 1
ATOM 715 O O . ASP A 1 93 ? 50.738 -13.309 -5.004 1.00 45.66 93 ASP A O 1
#